Protein AF-A0A3C0VMB0-F1 (afdb_monomer_lite)

Radius of gyration: 13.87 Å; chains: 1; bounding box: 38×20×30 Å

Secondary structure (DSSP, 8-state):
-----SSPPHHHH-HHHHHHHHHHHHHHHHHHTS-EEEEEEEETTEEEEEEEEE----HHHHTT--

pLDDT: mean 83.59, std 16.66, range [42.25, 97.06]

Foldseek 3Di:
DPPPDPDDDCCVPQVPLVVVVVVVQVVVCVVVVAHKDWDWDADPSDIDTDDIDHDPDDPVRVVVSD

Structure (mmCIF, N/CA/C/O backbone):
data_AF-A0A3C0VMB0-F1
#
_entry.id   AF-A0A3C0VMB0-F1
#
loop_
_atom_site.group_PDB
_atom_site.id
_atom_site.type_symbol
_atom_site.label_atom_id
_atom_site.label_alt_id
_atom_site.label_comp_id
_atom_site.label_asym_id
_atom_site.label_entity_id
_atom_site.label_seq_id
_atom_site.pdbx_PDB_ins_code
_atom_site.Cartn_x
_atom_site.Cartn_y
_atom_site.Cartn_z
_atom_site.occupancy
_atom_site.B_iso_or_equiv
_atom_site.auth_seq_id
_atom_site.auth_comp_id
_atom_site.auth_asym_id
_atom_site.auth_atom_id
_atom_site.pdbx_PDB_model_num
ATOM 1 N N . GLU A 1 1 ? 9.620 8.281 15.420 1.00 42.25 1 GLU A N 1
ATOM 2 C CA . GLU A 1 1 ? 8.843 9.452 15.857 1.00 42.25 1 GLU A CA 1
ATOM 3 C C . GLU A 1 1 ? 7.394 9.065 15.668 1.00 42.25 1 GLU A C 1
ATOM 5 O O . GLU A 1 1 ? 6.957 8.989 14.527 1.00 42.25 1 GLU A O 1
ATOM 10 N N . ASP A 1 2 ? 6.708 8.677 16.744 1.00 49.69 2 ASP A N 1
ATOM 11 C CA . ASP A 1 2 ? 5.259 8.496 16.676 1.00 49.69 2 ASP A CA 1
ATOM 12 C C . ASP A 1 2 ? 4.662 9.858 16.340 1.00 49.69 2 ASP A C 1
ATOM 14 O O . ASP A 1 2 ? 4.940 10.851 17.018 1.00 49.69 2 ASP A O 1
ATOM 18 N N . ALA A 1 3 ? 3.917 9.932 15.239 1.00 57.84 3 ALA A N 1
ATOM 19 C CA . ALA A 1 3 ? 3.147 11.119 14.912 1.00 57.84 3 ALA A CA 1
ATOM 20 C C . ALA A 1 3 ? 2.202 11.352 16.096 1.00 57.84 3 ALA A C 1
ATOM 22 O O . ALA A 1 3 ? 1.297 10.551 16.282 1.00 57.84 3 ALA A O 1
ATOM 23 N N . GLY A 1 4 ? 2.479 12.365 16.928 1.00 56.53 4 GLY A N 1
ATOM 24 C CA . GLY A 1 4 ? 1.874 12.606 18.247 1.00 56.53 4 GLY A CA 1
ATOM 25 C C . GLY A 1 4 ? 0.361 12.831 18.221 1.00 56.53 4 GLY A C 1
ATOM 26 O O . GLY A 1 4 ? -0.120 13.936 18.452 1.00 56.53 4 GLY A O 1
ATOM 27 N N . SER A 1 5 ? -0.374 11.776 17.907 1.00 68.50 5 SER A N 1
ATOM 28 C CA . SER A 1 5 ? -1.815 11.701 17.779 1.00 68.50 5 SER A CA 1
ATOM 29 C C . SER A 1 5 ? -2.297 10.707 18.828 1.00 68.50 5 SER A C 1
ATOM 31 O O . SER A 1 5 ? -1.894 9.549 18.800 1.00 68.50 5 SER A O 1
ATOM 33 N N . ASP A 1 6 ? -3.196 11.143 19.708 1.00 78.44 6 ASP A N 1
ATOM 34 C CA . ASP A 1 6 ? -3.849 10.287 20.712 1.00 78.44 6 ASP A CA 1
ATOM 35 C C . ASP A 1 6 ? -4.860 9.292 20.096 1.00 78.44 6 ASP A C 1
ATOM 37 O O . ASP A 1 6 ? -5.605 8.623 20.813 1.00 78.44 6 ASP A O 1
ATOM 41 N N . MET A 1 7 ? -4.944 9.213 18.762 1.00 80.75 7 MET A N 1
ATOM 42 C CA . MET A 1 7 ? -5.821 8.279 18.059 1.00 80.75 7 MET A CA 1
ATOM 43 C C . MET A 1 7 ? -5.111 6.942 17.812 1.00 80.75 7 MET A C 1
ATOM 45 O O . MET A 1 7 ? -3.937 6.949 17.433 1.00 80.75 7 MET A O 1
ATOM 49 N N . PRO A 1 8 ? -5.821 5.808 17.966 1.00 83.56 8 PRO A N 1
ATOM 50 C CA . PRO A 1 8 ? -5.268 4.493 17.674 1.00 83.56 8 PRO A CA 1
ATOM 51 C C . PRO A 1 8 ? -4.857 4.389 16.204 1.00 83.56 8 PRO A C 1
ATOM 53 O O . PRO A 1 8 ? -5.518 4.920 15.303 1.00 83.56 8 PRO A O 1
ATOM 56 N N . SER A 1 9 ? -3.758 3.686 15.970 1.00 89.25 9 SER A N 1
ATOM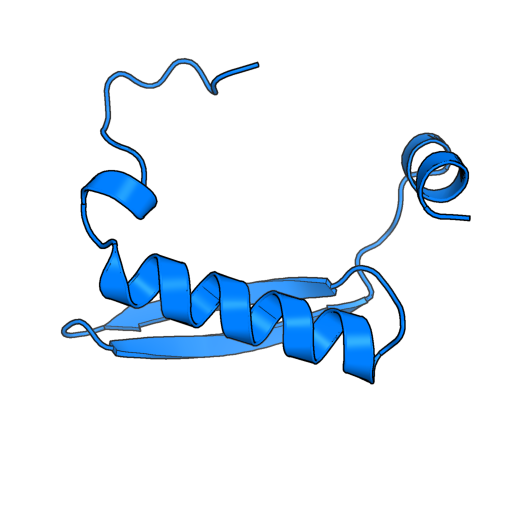 57 C CA . SER A 1 9 ? -3.227 3.409 14.639 1.00 89.25 9 SER A CA 1
ATOM 58 C C . SER A 1 9 ? -4.163 2.504 13.832 1.00 89.25 9 SER A C 1
ATOM 60 O O . SER A 1 9 ? -4.965 1.751 14.383 1.00 89.25 9 SER A O 1
ATOM 62 N N . MET A 1 10 ? -4.028 2.514 12.501 1.00 88.44 10 MET A N 1
ATOM 63 C CA . MET A 1 10 ? -4.792 1.610 11.630 1.00 88.44 10 MET A CA 1
ATOM 64 C C . MET A 1 10 ? -4.569 0.129 11.979 1.00 88.44 10 MET A C 1
ATOM 66 O O . MET A 1 10 ? -5.501 -0.664 11.865 1.00 88.44 10 MET A O 1
ATOM 70 N N . GLU A 1 11 ? -3.360 -0.225 12.421 1.00 92.38 11 GLU A N 1
ATOM 71 C CA . GLU A 1 11 ? -3.013 -1.571 12.886 1.00 92.38 11 GLU A CA 1
ATOM 72 C C . GLU A 1 11 ? -3.856 -1.992 14.100 1.00 92.38 11 GLU A C 1
ATOM 74 O O . GLU A 1 11 ? -4.284 -3.140 14.184 1.00 92.38 11 GLU A O 1
ATOM 79 N N . GLU A 1 12 ? -4.177 -1.057 14.994 1.00 91.06 12 GLU A N 1
ATOM 80 C CA . GLU A 1 12 ? -4.986 -1.322 16.188 1.00 91.06 12 GLU A CA 1
ATOM 81 C C . GLU A 1 12 ? -6.492 -1.342 15.896 1.00 91.06 12 GLU A C 1
ATOM 83 O O . GLU A 1 12 ? -7.203 -2.212 16.400 1.00 91.06 12 GLU A O 1
ATOM 88 N N . VAL A 1 13 ? -7.004 -0.401 15.089 1.00 92.56 13 VAL A N 1
ATOM 89 C CA . VAL A 1 13 ? -8.453 -0.327 14.797 1.00 92.56 13 VAL A CA 1
ATOM 90 C C . VAL A 1 13 ? -8.914 -1.261 13.678 1.00 92.56 13 VAL A C 1
ATOM 92 O O . 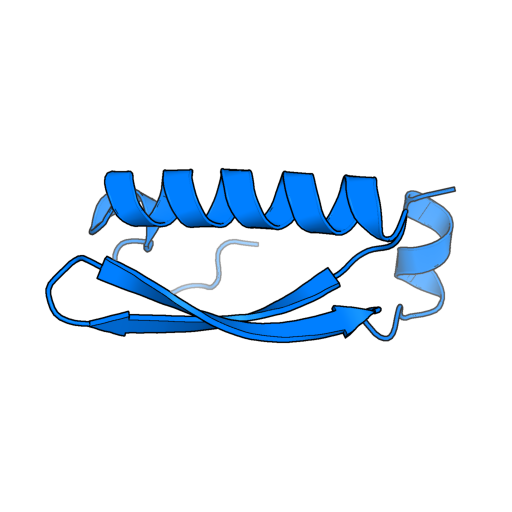VAL A 1 13 ? -10.079 -1.659 13.672 1.00 92.56 13 VAL A O 1
ATOM 95 N N . MET A 1 14 ? -8.051 -1.606 12.719 1.00 92.12 14 MET A N 1
ATOM 96 C CA . MET A 1 14 ? -8.400 -2.428 11.551 1.00 92.12 14 MET A CA 1
ATOM 97 C C . MET A 1 14 ? -7.282 -3.432 11.200 1.00 92.12 14 MET A C 1
ATOM 99 O O . MET A 1 14 ? -6.783 -3.418 10.069 1.00 92.12 14 MET A O 1
ATOM 103 N N . PRO A 1 15 ? -6.903 -4.337 12.124 1.00 94.81 15 PRO A N 1
ATOM 104 C CA . PRO A 1 15 ? -5.730 -5.206 11.972 1.00 94.81 15 PRO A CA 1
ATOM 105 C C . PRO A 1 15 ? -5.778 -6.085 10.715 1.00 94.81 15 PRO A C 1
ATOM 107 O O . PRO A 1 15 ? -4.768 -6.275 10.043 1.00 94.81 15 PRO A O 1
ATOM 110 N N . GLU A 1 16 ? -6.953 -6.597 10.343 1.00 95.12 16 GLU A N 1
ATOM 111 C CA . GLU A 1 16 ? -7.106 -7.430 9.142 1.00 95.12 16 GLU A CA 1
ATOM 112 C C . GLU A 1 16 ? -6.831 -6.652 7.850 1.00 95.12 16 GLU A C 1
ATOM 114 O O . GLU A 1 16 ? -6.139 -7.143 6.957 1.00 95.12 16 GLU A O 1
ATOM 119 N N . VAL A 1 17 ? -7.346 -5.424 7.754 1.00 95.62 17 VAL A N 1
ATOM 120 C CA . VAL A 1 17 ? -7.143 -4.554 6.589 1.00 95.62 17 VAL A CA 1
ATOM 121 C C . VAL A 1 17 ? -5.702 -4.057 6.540 1.00 95.62 17 VAL A C 1
ATOM 123 O O . VAL A 1 17 ? -5.116 -3.988 5.461 1.00 95.62 17 VAL A O 1
ATOM 126 N N . PHE A 1 18 ? -5.112 -3.757 7.699 1.00 95.50 18 PHE A N 1
ATOM 127 C CA . PHE A 1 18 ? -3.706 -3.388 7.804 1.00 95.50 18 PHE A CA 1
ATOM 128 C C . PHE A 1 18 ? -2.791 -4.512 7.302 1.00 95.50 18 PHE A C 1
ATOM 130 O O . PHE A 1 18 ? -1.945 -4.268 6.446 1.00 95.50 18 PHE A O 1
ATOM 137 N N . ASN A 1 19 ? -3.020 -5.757 7.730 1.00 95.94 19 ASN A N 1
ATOM 138 C CA . ASN A 1 19 ? -2.251 -6.906 7.245 1.00 95.94 19 ASN A CA 1
ATOM 139 C C . ASN A 1 19 ? -2.395 -7.101 5.726 1.00 95.94 19 ASN A C 1
ATOM 141 O O . ASN A 1 19 ? -1.401 -7.318 5.037 1.00 95.94 19 ASN A O 1
ATOM 145 N N . GLN A 1 20 ? -3.604 -6.935 5.175 1.00 96.81 20 GLN A N 1
ATOM 146 C CA . GLN A 1 20 ? -3.807 -6.969 3.720 1.00 96.81 20 GLN A CA 1
ATOM 147 C C . GLN A 1 20 ? -3.027 -5.861 2.999 1.00 96.81 20 GLN A C 1
ATOM 149 O O . GLN A 1 20 ? -2.455 -6.099 1.935 1.00 96.81 20 GLN A O 1
ATOM 154 N N . LEU A 1 21 ? -2.997 -4.652 3.565 1.00 96.06 21 LEU A N 1
ATOM 155 C CA . LEU A 1 21 ? -2.249 -3.529 3.008 1.00 96.06 21 LEU A CA 1
ATOM 156 C C . LEU A 1 21 ? -0.739 -3.800 3.024 1.00 96.06 21 LEU A C 1
ATOM 158 O O . LEU A 1 21 ? -0.074 -3.541 2.019 1.00 96.06 21 LEU A O 1
ATOM 162 N N . VAL A 1 22 ? -0.213 -4.356 4.120 1.00 95.69 22 VAL A N 1
ATOM 163 C CA . VAL A 1 22 ? 1.198 -4.756 4.244 1.00 95.69 22 VAL A CA 1
ATOM 164 C C . VAL A 1 22 ? 1.555 -5.812 3.197 1.00 95.69 22 VAL A C 1
ATOM 166 O O . VAL A 1 22 ? 2.536 -5.646 2.469 1.00 95.69 22 VAL A O 1
ATOM 169 N N . ASP A 1 23 ? 0.728 -6.845 3.037 1.00 97.06 23 ASP A N 1
ATOM 170 C CA . ASP A 1 23 ? 0.941 -7.886 2.027 1.00 97.06 23 ASP A CA 1
ATOM 171 C C . ASP A 1 23 ? 0.941 -7.317 0.601 1.00 97.06 23 ASP A C 1
ATOM 173 O O . ASP A 1 23 ? 1.772 -7.688 -0.235 1.00 97.06 23 ASP A O 1
ATOM 177 N N . VAL A 1 24 ? 0.016 -6.401 0.297 1.00 95.94 24 VAL A N 1
ATOM 178 C CA . VAL A 1 24 ? -0.034 -5.724 -1.005 1.00 95.94 24 VAL A CA 1
ATOM 179 C C . VAL A 1 24 ? 1.211 -4.866 -1.219 1.00 95.94 24 VAL A C 1
ATOM 181 O O . VAL A 1 24 ? 1.803 -4.940 -2.296 1.00 95.94 24 VAL A O 1
ATOM 184 N 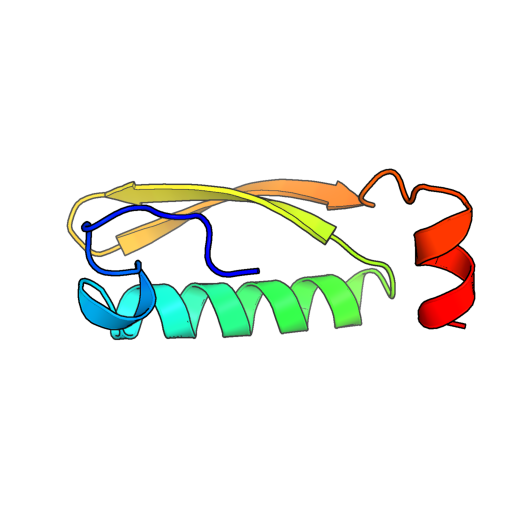N . ASN A 1 25 ? 1.638 -4.102 -0.212 1.00 93.50 25 ASN A N 1
ATOM 185 C CA . ASN A 1 25 ? 2.840 -3.276 -0.286 1.00 93.50 25 ASN A CA 1
ATOM 186 C C . ASN A 1 25 ? 4.077 -4.132 -0.611 1.00 93.50 25 ASN A C 1
ATOM 188 O O . ASN A 1 25 ? 4.728 -3.892 -1.629 1.00 93.50 25 ASN A O 1
ATOM 192 N N . LEU A 1 26 ? 4.312 -5.209 0.147 1.00 94.44 26 LEU A N 1
ATOM 193 C CA . LEU A 1 26 ? 5.431 -6.130 -0.084 1.00 94.44 26 LEU A CA 1
ATOM 194 C C . LEU A 1 26 ? 5.397 -6.743 -1.488 1.00 94.44 26 LEU A C 1
ATOM 196 O O . LEU A 1 26 ? 6.434 -6.911 -2.134 1.00 94.44 26 LEU A O 1
ATOM 200 N N . ARG A 1 27 ? 4.212 -7.089 -1.996 1.00 96.31 27 ARG A N 1
ATOM 201 C CA . ARG A 1 27 ? 4.066 -7.622 -3.359 1.00 96.31 27 ARG A CA 1
ATOM 202 C C . ARG A 1 27 ? 4.409 -6.581 -4.418 1.00 96.31 27 ARG A C 1
ATOM 204 O O . ARG A 1 27 ? 5.054 -6.931 -5.404 1.00 96.31 27 ARG A O 1
ATOM 211 N N . LEU A 1 28 ? 3.986 -5.334 -4.228 1.00 93.94 28 LEU A N 1
ATOM 212 C CA . LEU A 1 28 ? 4.260 -4.243 -5.161 1.00 93.94 28 LEU A CA 1
ATOM 213 C C . LEU A 1 28 ? 5.746 -3.869 -5.155 1.00 93.94 28 LEU A C 1
ATOM 215 O O . LEU A 1 28 ? 6.335 -3.765 -6.230 1.00 93.94 28 LEU A O 1
ATOM 219 N N . GLU A 1 29 ? 6.381 -3.765 -3.987 1.00 91.94 29 GLU A N 1
ATOM 220 C CA . GLU A 1 29 ? 7.824 -3.508 -3.896 1.00 91.94 29 GLU A CA 1
ATOM 221 C C . GLU A 1 29 ? 8.646 -4.633 -4.528 1.00 91.94 29 GLU A C 1
ATOM 223 O O . GLU A 1 29 ? 9.569 -4.363 -5.294 1.00 91.94 29 GLU A O 1
ATOM 228 N N . ASN A 1 30 ? 8.281 -5.899 -4.303 1.00 93.69 30 ASN A N 1
ATOM 229 C CA . ASN A 1 30 ? 8.952 -7.029 -4.952 1.00 93.69 30 ASN A CA 1
ATOM 230 C C . ASN A 1 30 ? 8.736 -7.053 -6.474 1.00 93.69 30 ASN A C 1
ATOM 232 O O . ASN A 1 30 ? 9.642 -7.424 -7.224 1.00 93.69 30 ASN A O 1
ATOM 236 N N . HIS A 1 31 ? 7.542 -6.670 -6.938 1.00 94.06 31 HIS A N 1
ATOM 237 C CA . HIS A 1 31 ? 7.206 -6.646 -8.360 1.00 94.06 31 HIS A CA 1
ATOM 238 C C . HIS A 1 31 ? 7.957 -5.539 -9.104 1.00 94.06 31 HIS A C 1
ATOM 240 O O . HIS A 1 31 ? 8.580 -5.800 -10.133 1.00 94.06 31 HIS A O 1
ATOM 246 N N . TYR A 1 32 ? 7.929 -4.318 -8.568 1.00 90.50 32 TYR A N 1
ATOM 247 C CA . TYR A 1 32 ? 8.558 -3.150 -9.186 1.00 90.50 32 TYR A CA 1
ATOM 248 C C . TYR A 1 32 ? 10.032 -2.983 -8.806 1.00 90.50 32 TYR A C 1
ATOM 250 O O . TYR A 1 32 ? 10.737 -2.201 -9.443 1.00 90.50 32 TYR A O 1
ATOM 258 N N . ARG A 1 33 ? 10.513 -3.739 -7.809 1.00 90.38 33 ARG A N 1
ATOM 259 C CA . ARG A 1 33 ? 11.876 -3.672 -7.251 1.00 90.38 33 ARG A CA 1
ATOM 260 C C . ARG A 1 33 ? 12.269 -2.266 -6.803 1.00 90.38 33 ARG A C 1
ATOM 262 O O . ARG A 1 33 ? 13.431 -1.871 -6.884 1.00 90.38 33 ARG A O 1
ATOM 269 N N . ASP A 1 34 ? 11.282 -1.507 -6.355 1.00 86.56 34 ASP A N 1
ATOM 270 C CA . ASP A 1 34 ? 11.418 -0.115 -5.961 1.00 86.56 34 ASP A CA 1
ATOM 271 C C . ASP A 1 34 ? 10.354 0.214 -4.915 1.00 86.56 34 ASP A C 1
ATOM 273 O O . ASP A 1 34 ? 9.293 -0.410 -4.896 1.00 86.56 34 ASP A O 1
ATOM 277 N N . MET A 1 35 ? 10.625 1.217 -4.084 1.00 87.75 35 MET A N 1
ATOM 278 C CA . MET A 1 35 ? 9.681 1.712 -3.090 1.00 87.75 35 MET A CA 1
ATOM 279 C C . MET A 1 35 ? 8.437 2.247 -3.795 1.00 87.75 35 MET A C 1
ATOM 281 O O . MET A 1 35 ? 8.535 3.005 -4.768 1.00 87.75 35 MET A O 1
ATOM 285 N N . GLN A 1 36 ? 7.271 1.835 -3.308 1.00 90.50 36 GLN A N 1
ATOM 286 C CA . GLN A 1 36 ? 5.992 2.188 -3.909 1.00 90.50 36 GLN A CA 1
ATOM 287 C C . GLN A 1 36 ? 5.228 3.172 -3.029 1.00 90.50 36 GLN A C 1
ATOM 289 O O . GLN A 1 36 ? 5.002 2.938 -1.846 1.00 90.50 36 GLN A O 1
ATOM 294 N N . ASP A 1 37 ? 4.789 4.258 -3.653 1.00 92.00 37 ASP A N 1
ATOM 295 C CA . ASP A 1 37 ? 3.778 5.162 -3.122 1.00 92.00 37 ASP A CA 1
ATOM 296 C C . ASP A 1 37 ? 2.405 4.621 -3.546 1.00 92.00 37 ASP A C 1
ATOM 298 O O . ASP A 1 37 ? 2.147 4.427 -4.742 1.00 92.00 37 ASP A O 1
ATOM 302 N N . ILE A 1 38 ? 1.557 4.299 -2.569 1.00 92.69 38 ILE A N 1
ATOM 303 C CA . ILE A 1 38 ? 0.277 3.615 -2.774 1.00 92.69 38 ILE A CA 1
ATOM 304 C C . ILE A 1 38 ? -0.882 4.471 -2.269 1.00 92.69 38 ILE A C 1
ATOM 306 O O . ILE A 1 38 ? -0.882 4.946 -1.137 1.00 92.69 38 ILE A O 1
ATOM 310 N N . GLU A 1 39 ? -1.906 4.615 -3.103 1.00 96.19 39 GLU A N 1
ATOM 311 C CA . GLU A 1 39 ? -3.178 5.227 -2.735 1.00 96.19 39 GLU A CA 1
ATOM 312 C C . GLU A 1 39 ? -4.219 4.121 -2.577 1.00 96.19 39 GLU A C 1
ATOM 314 O O . GLU A 1 39 ? -4.394 3.278 -3.465 1.00 96.19 39 GLU A O 1
ATOM 319 N N . PHE A 1 40 ? -4.918 4.117 -1.448 1.00 96.62 40 PHE A N 1
ATOM 320 C CA . PHE A 1 40 ? -5.922 3.113 -1.126 1.00 96.62 40 PHE A CA 1
ATOM 321 C C . PHE A 1 40 ? -7.098 3.734 -0.374 1.00 96.62 40 PHE A C 1
ATOM 323 O O . PHE A 1 40 ? -7.015 4.837 0.166 1.00 96.62 40 PHE A O 1
ATOM 330 N N . THR A 1 41 ? -8.208 3.008 -0.337 1.00 96.81 41 THR A N 1
ATOM 331 C CA . THR A 1 41 ? -9.353 3.321 0.513 1.00 96.81 41 THR A CA 1
ATOM 332 C C . THR A 1 41 ? -9.872 2.053 1.174 1.00 96.81 41 THR A C 1
ATOM 334 O O . THR A 1 41 ? -9.636 0.940 0.698 1.00 96.81 41 THR A O 1
ATOM 337 N N . VAL A 1 42 ? -10.579 2.226 2.285 1.00 95.81 42 VAL A N 1
ATOM 338 C CA . VAL A 1 42 ? -11.253 1.144 2.990 1.00 95.81 42 VAL A CA 1
ATOM 339 C C . VAL A 1 42 ? -12.735 1.459 2.993 1.00 95.81 42 VAL A C 1
ATOM 341 O O . VAL A 1 42 ? -13.160 2.474 3.542 1.00 95.81 42 VAL A O 1
ATOM 344 N N . GLN A 1 43 ? -13.522 0.599 2.356 1.00 95.25 43 GLN A N 1
ATOM 345 C CA . GLN A 1 43 ? -14.966 0.763 2.256 1.00 95.25 43 GLN A CA 1
ATOM 346 C C . GLN A 1 43 ? -15.633 -0.532 2.691 1.00 95.25 43 GLN A C 1
ATOM 348 O O . GLN A 1 43 ? -15.341 -1.586 2.132 1.00 95.25 43 GLN A O 1
ATOM 353 N N . ASP A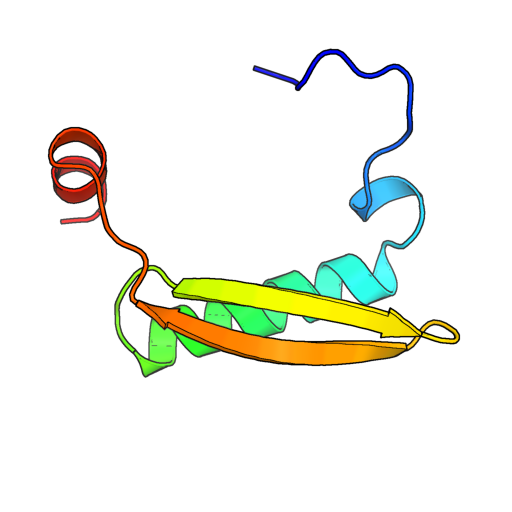 1 44 ? -16.520 -0.439 3.683 1.00 93.81 44 ASP A N 1
ATOM 354 C CA . ASP A 1 44 ? -17.258 -1.585 4.234 1.00 93.81 44 ASP A CA 1
ATOM 355 C C . ASP A 1 44 ? -16.327 -2.740 4.663 1.00 93.81 44 ASP A C 1
ATOM 357 O O . ASP A 1 44 ? -16.498 -3.896 4.292 1.00 93.81 44 ASP A O 1
ATOM 361 N N . GLY A 1 45 ? -15.238 -2.394 5.364 1.00 89.75 45 GLY A N 1
ATOM 362 C CA .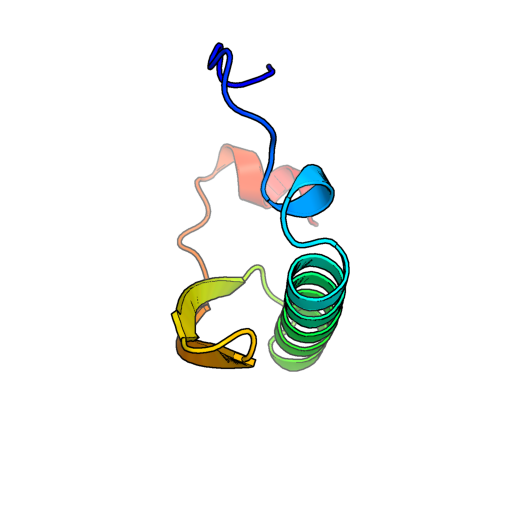 GLY A 1 45 ? -14.220 -3.350 5.822 1.00 89.75 45 GLY A CA 1
ATOM 363 C C . GLY A 1 45 ? -13.320 -3.926 4.722 1.00 89.75 45 GLY A C 1
ATOM 364 O O . GLY A 1 45 ? -12.434 -4.724 5.017 1.00 89.75 45 GLY A O 1
ATOM 365 N N . LYS A 1 46 ? -13.500 -3.521 3.461 1.00 93.56 46 LYS A N 1
ATOM 366 C CA . LYS A 1 46 ? -12.724 -4.025 2.327 1.00 93.56 46 LYS A CA 1
ATOM 367 C C . LYS A 1 46 ? -11.650 -3.036 1.882 1.00 93.56 46 LYS A C 1
ATOM 369 O O . LYS A 1 46 ? -11.941 -1.860 1.660 1.00 93.56 46 LYS A O 1
ATOM 374 N N . LEU A 1 47 ? -10.431 -3.541 1.685 1.00 96.50 47 LEU A N 1
ATOM 375 C CA . LEU A 1 47 ? -9.324 -2.797 1.088 1.00 96.50 47 LEU A CA 1
ATOM 376 C C . LEU A 1 47 ? -9.519 -2.639 -0.426 1.00 96.50 47 LEU A C 1
ATOM 378 O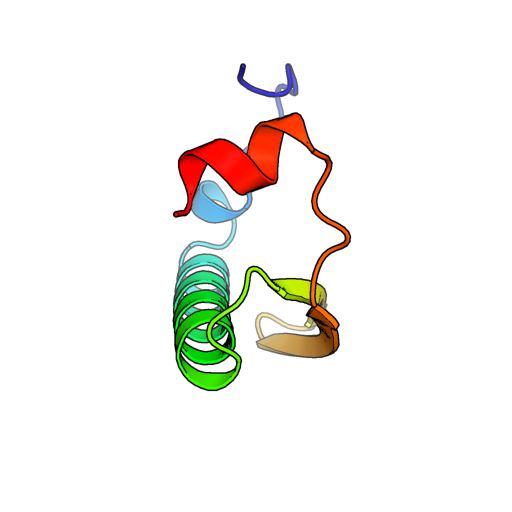 O . LEU A 1 47 ? -9.723 -3.621 -1.147 1.00 96.50 47 LEU A O 1
ATOM 382 N N . TRP A 1 48 ? -9.387 -1.410 -0.914 1.00 96.94 48 TRP A N 1
ATOM 383 C CA . TRP A 1 48 ? -9.374 -1.076 -2.335 1.00 96.94 48 TRP A CA 1
ATOM 384 C C . TRP A 1 48 ? -8.111 -0.290 -2.669 1.00 96.94 48 TRP A C 1
ATOM 386 O O . TRP A 1 48 ? -7.865 0.770 -2.099 1.00 96.94 48 TRP A O 1
ATOM 396 N N . MET A 1 49 ? -7.330 -0.788 -3.625 1.00 96.75 49 MET A N 1
ATOM 397 C CA . MET A 1 49 ? -6.171 -0.072 -4.155 1.00 96.75 49 MET A CA 1
ATOM 398 C C . MET A 1 49 ? -6.623 0.848 -5.287 1.00 96.75 49 MET A C 1
ATOM 400 O O . MET A 1 49 ? -7.284 0.393 -6.220 1.00 96.75 49 MET A O 1
ATOM 404 N N . LEU A 1 50 ? -6.273 2.129 -5.202 1.00 96.56 50 LEU A N 1
ATOM 405 C CA . LEU A 1 50 ? -6.671 3.157 -6.166 1.00 96.56 50 LEU A CA 1
ATOM 406 C C . LEU A 1 50 ? -5.542 3.459 -7.151 1.00 96.56 50 LEU A C 1
ATOM 408 O O . LEU A 1 50 ? -5.771 3.531 -8.357 1.00 96.56 50 LEU A O 1
ATOM 412 N N . GLN A 1 51 ? -4.318 3.597 -6.644 1.00 94.62 51 GLN A N 1
ATOM 413 C CA . GLN A 1 51 ? -3.143 3.896 -7.453 1.00 94.62 51 GLN A CA 1
ATOM 414 C C . GLN A 1 51 ? -1.884 3.327 -6.799 1.00 94.62 51 GLN A C 1
ATOM 416 O O . GLN A 1 51 ? -1.788 3.213 -5.580 1.00 94.62 51 GLN A O 1
ATOM 421 N N . THR A 1 52 ? -0.890 3.005 -7.618 1.00 93.62 52 THR A N 1
ATOM 422 C CA . THR A 1 52 ? 0.481 2.763 -7.173 1.00 93.62 52 THR A CA 1
ATOM 423 C C . THR A 1 52 ? 1.439 3.422 -8.153 1.00 93.62 52 THR A C 1
ATOM 425 O O . THR A 1 52 ? 1.183 3.442 -9.361 1.00 93.62 52 THR A O 1
ATOM 428 N N . ARG A 1 53 ? 2.513 4.009 -7.638 1.00 92.81 53 ARG A N 1
ATOM 429 C CA . ARG A 1 53 ? 3.593 4.584 -8.440 1.00 92.81 53 ARG A CA 1
ATOM 430 C C . ARG A 1 53 ? 4.917 4.405 -7.709 1.00 92.81 53 ARG A C 1
ATOM 432 O O . ARG A 1 53 ? 4.942 4.432 -6.481 1.00 92.81 53 ARG A O 1
ATOM 439 N N . SER A 1 54 ? 6.021 4.334 -8.450 1.00 87.50 54 SER A N 1
ATOM 440 C CA . SER A 1 54 ? 7.350 4.447 -7.844 1.00 87.50 54 SER A CA 1
ATOM 441 C C . SER A 1 54 ? 7.442 5.747 -7.049 1.00 87.50 54 SER A C 1
ATOM 443 O O . SER A 1 54 ? 7.218 6.842 -7.585 1.00 87.50 54 SER A O 1
ATOM 445 N N . GLY A 1 55 ? 7.742 5.628 -5.759 1.00 78.38 55 GLY A N 1
ATOM 446 C CA . GLY A 1 55 ? 7.843 6.776 -4.875 1.00 78.38 55 GLY A CA 1
ATOM 447 C C . GLY A 1 55 ? 9.024 7.658 -5.274 1.00 78.38 55 GLY A C 1
ATOM 448 O O . GLY A 1 55 ? 10.128 7.178 -5.539 1.00 78.38 55 GLY A O 1
ATOM 449 N N . LYS A 1 56 ? 8.823 8.980 -5.302 1.00 68.06 56 LYS A N 1
ATOM 450 C CA . LYS A 1 56 ? 9.931 9.926 -5.493 1.00 68.06 56 LYS A CA 1
ATOM 451 C C . LYS A 1 56 ? 10.825 9.883 -4.255 1.00 68.06 56 LYS A C 1
ATOM 453 O O . LYS A 1 56 ? 10.524 10.508 -3.241 1.00 68.06 56 LYS A O 1
ATOM 458 N N . ARG A 1 57 ? 11.923 9.130 -4.331 1.00 65.50 57 ARG A N 1
ATOM 459 C CA . ARG A 1 57 ? 12.919 9.052 -3.256 1.00 65.50 57 ARG A CA 1
ATOM 460 C C . ARG A 1 57 ? 13.597 10.417 -3.089 1.00 65.50 57 ARG A C 1
ATOM 462 O O . ARG A 1 57 ? 14.082 10.997 -4.059 1.00 65.50 57 ARG A O 1
ATOM 469 N N . THR A 1 58 ? 13.683 10.920 -1.860 1.00 55.44 58 THR A N 1
ATOM 470 C CA . THR A 1 58 ? 14.650 11.975 -1.530 1.00 55.44 58 THR A CA 1
ATOM 471 C C . THR A 1 58 ? 16.053 11.358 -1.528 1.00 55.44 58 THR A C 1
ATOM 473 O O . THR A 1 58 ? 16.223 10.193 -1.160 1.00 55.44 58 THR A O 1
ATOM 476 N N . THR A 1 59 ? 17.078 12.106 -1.945 1.00 53.59 59 THR A N 1
ATOM 477 C CA . THR A 1 59 ? 18.456 11.596 -2.121 1.00 53.59 59 THR A CA 1
ATOM 478 C C . THR A 1 59 ? 19.012 10.907 -0.863 1.00 53.59 59 THR A C 1
ATOM 480 O O . THR A 1 59 ? 19.789 9.965 -0.967 1.00 53.59 59 THR A O 1
ATOM 483 N N . ALA A 1 60 ? 18.561 11.320 0.327 1.00 57.06 60 ALA A N 1
ATOM 484 C CA . ALA A 1 60 ? 18.932 10.710 1.604 1.00 57.06 60 ALA A CA 1
ATOM 485 C C . ALA A 1 60 ? 18.295 9.325 1.844 1.00 57.06 60 ALA A C 1
ATOM 487 O O . ALA A 1 60 ? 18.923 8.460 2.451 1.00 57.06 60 ALA A O 1
ATOM 488 N N . ALA A 1 61 ? 17.072 9.088 1.359 1.00 54.59 61 ALA A N 1
ATOM 489 C CA . ALA A 1 61 ? 16.381 7.806 1.507 1.00 54.59 61 ALA A CA 1
ATOM 490 C C . ALA A 1 61 ? 16.863 6.764 0.483 1.00 54.59 61 ALA A C 1
ATOM 492 O O . ALA A 1 61 ? 16.896 5.573 0.780 1.00 54.59 61 ALA A O 1
ATOM 493 N N . ALA A 1 62 ? 17.304 7.209 -0.701 1.00 56.38 62 ALA A N 1
ATOM 494 C CA . ALA A 1 62 ? 17.839 6.322 -1.733 1.00 56.38 62 ALA A CA 1
ATOM 495 C C . ALA A 1 62 ? 19.119 5.585 -1.293 1.00 56.38 62 ALA A C 1
ATOM 497 O O . ALA A 1 62 ? 19.313 4.440 -1.688 1.00 56.38 62 ALA A O 1
ATOM 498 N N . LEU A 1 63 ? 19.952 6.208 -0.448 1.00 54.78 63 LEU A N 1
ATOM 499 C CA . LEU A 1 63 ? 21.215 5.628 0.022 1.00 54.78 63 LEU A CA 1
ATOM 500 C C . LEU A 1 63 ? 21.034 4.487 1.042 1.00 54.78 63 LEU A C 1
ATOM 502 O O . LEU A 1 63 ? 21.950 3.701 1.235 1.00 54.78 63 LEU A O 1
ATOM 506 N N . LYS A 1 64 ? 19.878 4.409 1.718 1.00 53.44 64 LYS A N 1
ATOM 507 C CA . LYS A 1 64 ? 19.597 3.402 2.761 1.00 53.44 64 LYS A CA 1
ATOM 508 C C . LYS A 1 64 ? 19.037 2.083 2.221 1.00 53.44 64 LYS A C 1
ATOM 510 O O . LYS A 1 64 ? 18.970 1.121 2.975 1.00 53.44 64 LYS A O 1
ATOM 515 N N . ILE A 1 65 ? 18.595 2.064 0.964 1.00 52.69 65 ILE A N 1
ATOM 516 C CA . ILE A 1 65 ? 17.894 0.927 0.341 1.00 52.69 65 ILE A CA 1
ATOM 517 C C . ILE A 1 65 ? 18.780 0.246 -0.734 1.00 52.69 65 ILE A C 1
ATOM 519 O O . ILE A 1 65 ? 18.332 -0.686 -1.392 1.00 52.69 65 ILE A O 1
ATOM 523 N N . ALA A 1 66 ? 20.027 0.700 -0.926 1.00 44.00 66 ALA A N 1
ATOM 524 C CA . ALA A 1 66 ? 20.993 0.121 -1.872 1.00 44.00 66 ALA A CA 1
ATOM 525 C C . ALA A 1 66 ? 21.894 -0.936 -1.219 1.00 44.00 66 ALA A C 1
ATOM 527 O O . ALA A 1 66 ? 22.316 -0.707 -0.062 1.00 44.00 66 ALA A O 1
#

Sequence (66 aa):
EDAGSDMPSMEEVMPEVFNQLVDVNLRLENHYRDMQDIEFTVQDGKLWMLQTRSGKRTTAAALKIA